Protein AF-A0AAV2Z8Z4-F1 (afdb_monomer_lite)

Organism: NCBI:txid4803

Foldseek 3Di:
DVVVVVVVVVVVVVVVVVVVVVVVVPPPPPPPPPPDDPDDDLPLCDQAADAPDPPDDPVVNVVSNVSVCVVVVHPCVDPVCVVVNVVSVLVRYHHPRND

Sequence (99 aa):
MVLRMLEMMKYQMRTQQQQLIDRLQARPVAPALVPHDTIRQLDGTKLPTYLGGISESFELYIAQVAQYFDARGFAWRDPTLFRRTIAILVGTLKHAAAQ

pLDDT: mean 74.96, std 13.91, range [44.38, 89.69]

Structure (mmCIF, N/CA/C/O backbone):
data_AF-A0AAV2Z8Z4-F1
#
_entry.id   AF-A0AAV2Z8Z4-F1
#
loop_
_atom_site.group_PDB
_atom_site.id
_atom_site.type_symbol
_atom_site.label_atom_id
_atom_site.label_alt_id
_atom_site.label_comp_id
_atom_site.label_asym_id
_atom_site.label_entity_id
_atom_site.label_seq_id
_atom_site.pdbx_PDB_ins_code
_atom_site.Cartn_x
_atom_site.Cartn_y
_atom_site.Cartn_z
_atom_site.occupancy
_atom_site.B_iso_or_equiv
_atom_site.auth_seq_id
_atom_site.auth_comp_id
_atom_site.auth_asym_id
_atom_site.auth_atom_id
_atom_site.pdbx_PDB_model_num
ATOM 1 N N . MET A 1 1 ? 35.130 44.921 -38.166 1.00 62.44 1 MET A N 1
ATOM 2 C CA . MET A 1 1 ? 34.619 43.724 -38.879 1.00 62.44 1 MET A CA 1
ATOM 3 C C . MET A 1 1 ? 34.331 42.553 -37.928 1.00 62.44 1 MET A C 1
ATOM 5 O O . MET A 1 1 ? 33.243 42.001 -37.996 1.00 62.44 1 MET A O 1
ATOM 9 N N . VAL A 1 2 ? 35.223 42.246 -36.975 1.00 66.62 2 VAL A N 1
ATOM 10 C CA . VAL A 1 2 ? 35.084 41.146 -35.985 1.00 66.62 2 VAL A CA 1
ATOM 11 C C . VAL A 1 2 ? 33.833 41.244 -35.090 1.00 66.62 2 VAL A C 1
ATOM 13 O O . VAL A 1 2 ? 33.187 40.237 -34.817 1.00 66.62 2 VAL A O 1
ATOM 16 N N . LEU A 1 3 ? 33.420 42.456 -34.699 1.00 71.94 3 LEU A N 1
ATOM 17 C CA . LEU A 1 3 ? 32.264 42.660 -33.813 1.00 71.94 3 LEU A CA 1
ATOM 18 C C . LEU A 1 3 ? 30.929 42.176 -3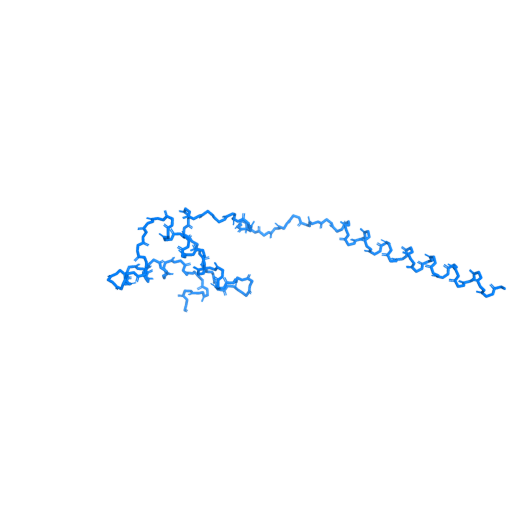4.422 1.00 71.94 3 LEU A C 1
ATOM 20 O O . LEU A 1 3 ? 30.105 41.598 -33.722 1.00 71.94 3 LEU A O 1
ATOM 24 N N . ARG A 1 4 ? 30.732 42.340 -35.741 1.00 73.69 4 ARG A N 1
ATOM 25 C CA . ARG A 1 4 ? 29.532 41.833 -36.439 1.00 73.69 4 ARG A CA 1
ATOM 26 C C . ARG A 1 4 ? 29.501 40.307 -36.514 1.00 73.69 4 ARG A C 1
ATOM 28 O O . ARG A 1 4 ? 28.424 39.724 -36.500 1.00 73.69 4 ARG A O 1
ATOM 35 N N . MET A 1 5 ? 30.667 39.671 -36.598 1.00 74.44 5 MET A N 1
ATOM 36 C CA . MET A 1 5 ? 30.779 38.214 -36.654 1.00 74.44 5 MET A CA 1
ATOM 37 C C . MET A 1 5 ? 30.414 37.587 -35.305 1.00 74.44 5 MET A C 1
ATOM 39 O O . MET A 1 5 ? 29.674 36.612 -35.275 1.00 74.44 5 MET A O 1
ATOM 43 N N . LEU A 1 6 ? 30.831 38.204 -34.194 1.00 77.88 6 LEU A N 1
ATOM 44 C CA . LEU A 1 6 ? 30.434 37.789 -32.844 1.00 77.88 6 LEU A CA 1
ATOM 45 C C . LEU A 1 6 ? 28.923 37.919 -32.609 1.00 77.88 6 LEU A C 1
ATOM 47 O O . LEU A 1 6 ? 28.316 37.010 -32.049 1.00 77.88 6 LEU A O 1
ATOM 51 N N . GLU A 1 7 ? 28.303 39.008 -33.066 1.00 81.69 7 GLU A N 1
ATOM 52 C CA . GLU A 1 7 ? 26.848 39.180 -32.953 1.00 81.69 7 GLU A CA 1
ATOM 53 C C . GLU A 1 7 ? 26.078 38.180 -33.829 1.00 81.69 7 GLU A C 1
ATOM 55 O O . GLU A 1 7 ? 25.111 37.578 -33.360 1.00 81.69 7 GLU A O 1
ATOM 60 N N . MET A 1 8 ? 26.551 37.901 -35.051 1.00 80.56 8 MET A N 1
ATOM 61 C CA . MET A 1 8 ? 25.980 36.835 -35.886 1.00 80.56 8 MET A CA 1
ATOM 62 C C . MET A 1 8 ? 26.131 35.454 -35.245 1.00 80.56 8 MET A C 1
ATOM 64 O O . MET A 1 8 ? 25.189 34.667 -35.277 1.00 80.56 8 MET A O 1
ATOM 68 N N . MET A 1 9 ? 27.269 35.171 -34.610 1.00 78.31 9 MET A N 1
ATOM 69 C CA . MET A 1 9 ? 27.517 33.882 -33.963 1.00 78.31 9 MET A CA 1
ATOM 70 C C . MET A 1 9 ? 26.644 33.701 -32.713 1.00 78.31 9 MET A C 1
ATOM 72 O O . MET A 1 9 ? 26.067 32.635 -32.518 1.00 78.31 9 MET A O 1
ATOM 76 N N . LYS A 1 10 ? 26.446 34.756 -31.909 1.00 81.44 10 LYS A N 1
ATOM 77 C CA . LYS A 1 10 ? 25.487 34.747 -30.787 1.00 81.44 10 LYS A CA 1
ATOM 78 C C . LYS A 1 10 ? 24.048 34.574 -31.260 1.00 81.44 10 LYS A C 1
ATOM 80 O O . LYS A 1 10 ? 23.261 33.911 -30.588 1.00 81.44 10 LYS A O 1
ATOM 85 N N . TYR A 1 11 ? 23.691 35.201 -32.379 1.00 82.69 11 TYR A N 1
ATOM 86 C CA . TYR A 1 11 ? 22.367 35.059 -32.970 1.00 82.69 11 TYR A CA 1
ATOM 87 C C . TYR A 1 11 ? 22.143 33.623 -33.455 1.00 82.69 11 TYR A C 1
ATOM 89 O O . TYR A 1 11 ? 21.160 33.003 -33.067 1.00 82.69 11 TYR A O 1
ATOM 97 N N . GLN A 1 12 ? 23.100 33.047 -34.190 1.00 82.00 12 GLN A N 1
ATOM 98 C CA . GLN A 1 12 ? 23.049 31.650 -34.630 1.00 82.00 12 GLN A CA 1
ATOM 99 C C . GLN A 1 12 ? 22.976 30.673 -33.456 1.00 82.00 12 GLN A C 1
ATOM 101 O O . GLN A 1 12 ? 22.162 29.753 -33.480 1.00 82.00 12 GLN A O 1
ATOM 106 N N . MET A 1 13 ? 23.772 30.900 -32.411 1.00 84.69 13 MET A N 1
ATOM 107 C CA . MET A 1 13 ? 23.776 30.052 -31.223 1.00 84.69 13 MET A CA 1
ATOM 108 C C . MET A 1 13 ? 22.433 30.107 -30.486 1.00 84.69 13 MET A C 1
ATOM 110 O O . MET A 1 13 ? 21.911 29.066 -30.090 1.00 84.69 13 MET A O 1
ATOM 114 N N . ARG A 1 14 ? 21.820 31.294 -30.372 1.00 81.44 14 ARG A N 1
ATOM 115 C CA . ARG A 1 14 ? 20.469 31.436 -29.807 1.00 81.44 14 ARG A CA 1
ATOM 116 C C . ARG A 1 14 ? 19.411 30.739 -30.651 1.00 81.44 14 ARG A C 1
ATOM 118 O O . ARG A 1 14 ? 18.579 30.029 -30.100 1.00 81.44 14 ARG A O 1
ATOM 125 N N . THR A 1 15 ? 19.465 30.882 -31.970 1.00 82.38 15 THR A N 1
ATOM 126 C CA . THR A 1 15 ? 18.530 30.203 -32.877 1.00 82.38 15 THR A CA 1
ATOM 127 C C . THR A 1 15 ? 18.665 28.686 -32.776 1.00 82.38 15 THR A C 1
ATOM 1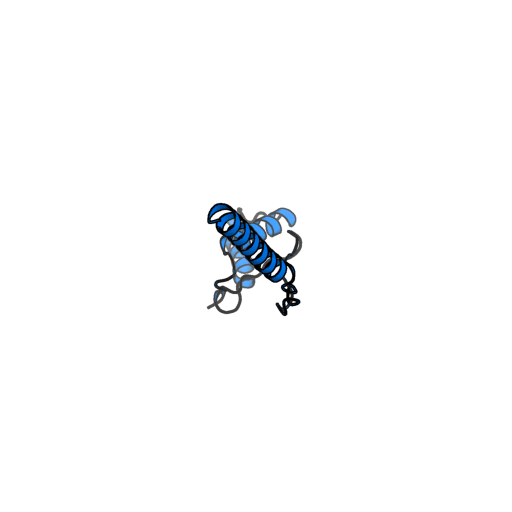29 O O . THR A 1 15 ? 17.662 27.979 -32.723 1.00 82.38 15 THR A O 1
ATOM 132 N N . GLN A 1 16 ? 19.893 28.176 -32.678 1.00 79.62 16 GLN A N 1
ATOM 133 C CA . GLN A 1 16 ? 20.149 26.750 -32.500 1.00 79.62 16 GLN A CA 1
ATOM 134 C C . GLN A 1 16 ? 19.611 26.240 -31.156 1.00 79.62 16 GLN A C 1
ATOM 136 O O . GLN A 1 16 ? 18.985 25.183 -31.106 1.00 79.62 16 GLN A O 1
ATOM 141 N N . GLN A 1 17 ? 19.803 27.000 -30.073 1.00 76.75 17 GLN A N 1
ATOM 142 C CA . GLN A 1 17 ? 19.222 26.672 -28.769 1.00 76.75 17 GLN A CA 1
ATOM 143 C C . GLN A 1 17 ? 17.692 26.677 -28.810 1.00 76.75 17 GLN A C 1
ATOM 145 O O . GLN A 1 17 ? 17.075 25.753 -28.285 1.00 76.75 17 GLN A O 1
ATOM 150 N N . GLN A 1 18 ? 17.082 27.654 -29.483 1.00 75.50 18 GLN A N 1
ATOM 151 C CA . GLN A 1 18 ? 15.628 27.733 -29.599 1.00 75.50 18 GLN A CA 1
ATOM 152 C C . GLN A 1 18 ? 15.063 26.537 -30.373 1.00 75.50 18 GLN A C 1
ATOM 154 O O . GLN A 1 18 ? 14.110 25.912 -29.926 1.00 75.50 18 GLN A O 1
ATOM 159 N N . GLN A 1 19 ? 15.719 26.133 -31.463 1.00 79.06 19 GLN A N 1
ATOM 160 C CA . GLN A 1 19 ? 15.329 24.947 -32.229 1.00 79.06 19 GLN A CA 1
ATOM 161 C C . GLN A 1 19 ? 15.433 23.650 -31.415 1.00 79.06 19 GLN A C 1
ATOM 163 O O . GLN A 1 19 ? 14.648 22.726 -31.625 1.00 79.06 19 GLN A O 1
ATOM 168 N N . LEU A 1 20 ? 16.396 23.551 -30.494 1.00 78.00 20 LEU A N 1
ATOM 169 C CA . LEU A 1 20 ? 16.500 22.406 -29.589 1.00 78.00 20 LEU A CA 1
ATOM 170 C C . LEU A 1 20 ? 15.373 22.407 -28.553 1.00 78.00 20 LEU A C 1
ATOM 172 O O . LEU A 1 20 ? 14.790 21.354 -28.305 1.00 78.00 20 LEU A O 1
ATOM 176 N N . ILE A 1 21 ? 15.033 23.569 -27.992 1.00 75.62 21 ILE A N 1
ATOM 177 C CA . ILE A 1 21 ? 13.911 23.715 -27.054 1.00 75.62 21 ILE A CA 1
ATOM 178 C C . ILE A 1 21 ? 12.595 23.354 -27.746 1.00 75.62 21 ILE A C 1
ATOM 180 O O . ILE A 1 21 ? 11.849 22.525 -27.227 1.00 75.62 21 ILE A O 1
ATOM 184 N N . ASP A 1 22 ? 12.361 23.876 -28.948 1.00 74.19 22 ASP A N 1
ATOM 185 C CA . ASP A 1 22 ? 11.156 23.586 -29.724 1.00 74.19 22 ASP A CA 1
ATOM 186 C C . ASP A 1 22 ? 11.057 22.092 -30.060 1.00 74.19 22 ASP A C 1
ATOM 188 O O . ASP A 1 22 ? 9.972 21.527 -30.016 1.00 74.19 22 ASP A O 1
ATOM 192 N N . ARG A 1 23 ? 12.177 21.399 -30.317 1.00 69.06 23 ARG A N 1
ATOM 193 C CA . ARG A 1 23 ? 12.192 19.934 -30.515 1.00 69.06 23 ARG A CA 1
ATOM 194 C C . ARG A 1 23 ? 11.891 19.144 -29.244 1.00 69.06 23 ARG A C 1
ATOM 196 O O . ARG A 1 23 ? 11.282 18.080 -29.330 1.00 69.06 23 ARG A O 1
ATOM 203 N N . LEU A 1 24 ? 12.324 19.627 -28.081 1.00 65.12 24 LEU A N 1
ATOM 204 C CA . LEU A 1 24 ? 12.010 18.999 -26.795 1.00 65.12 24 LEU A CA 1
ATOM 205 C C . LEU A 1 24 ? 10.538 19.208 -26.420 1.00 65.12 24 LEU A C 1
ATOM 207 O O . LEU A 1 24 ? 9.923 18.299 -25.869 1.00 65.12 24 LEU A O 1
ATOM 211 N N . GLN A 1 25 ? 9.973 20.367 -26.760 1.00 65.06 25 GLN A N 1
ATOM 212 C CA . GLN A 1 25 ? 8.563 20.700 -26.541 1.00 65.06 25 GLN A CA 1
ATOM 213 C C . GLN A 1 25 ? 7.630 20.041 -27.565 1.00 65.06 25 GLN A C 1
ATOM 215 O O . GLN A 1 25 ? 6.539 19.608 -27.210 1.00 65.06 25 GLN A O 1
ATOM 220 N N . ALA A 1 26 ? 8.067 19.919 -28.821 1.00 59.19 26 ALA A N 1
ATOM 221 C CA . ALA A 1 26 ? 7.334 19.261 -29.899 1.00 59.19 26 ALA A CA 1
ATOM 222 C C . ALA A 1 26 ? 7.555 17.746 -29.939 1.00 59.19 26 ALA A C 1
ATOM 224 O O . ALA A 1 26 ? 7.032 17.089 -30.840 1.00 59.19 26 ALA A O 1
ATOM 225 N N . ARG A 1 27 ? 8.303 17.166 -28.985 1.00 47.41 27 ARG A N 1
ATOM 226 C CA . ARG A 1 27 ? 8.269 15.721 -28.769 1.00 47.41 27 ARG A CA 1
ATOM 227 C C . ARG A 1 27 ? 6.807 15.403 -28.457 1.00 47.41 27 ARG A C 1
ATOM 229 O O . ARG A 1 27 ? 6.338 15.830 -27.400 1.00 47.41 27 ARG A O 1
ATOM 236 N N . PRO A 1 28 ? 6.068 14.696 -29.337 1.00 49.56 28 PRO A N 1
ATOM 237 C CA . PRO A 1 28 ? 4.773 14.197 -28.933 1.00 49.56 28 PRO A CA 1
ATOM 238 C C . PRO A 1 28 ? 5.061 13.405 -27.668 1.00 49.56 28 PRO A C 1
ATOM 240 O O . PRO A 1 28 ? 5.962 12.557 -27.654 1.00 49.56 28 PRO A O 1
ATOM 243 N N . VAL A 1 29 ? 4.365 13.739 -26.584 1.00 53.47 29 VAL A N 1
ATOM 244 C CA . VAL A 1 29 ? 4.186 12.793 -25.495 1.00 53.47 29 VAL A CA 1
ATOM 245 C C . VAL A 1 29 ? 3.585 11.600 -26.212 1.00 53.47 29 VAL A C 1
ATOM 247 O O . VAL A 1 29 ? 2.405 11.619 -26.555 1.00 53.47 29 VAL A O 1
ATOM 250 N N . ALA A 1 30 ? 4.436 10.647 -26.611 1.00 45.91 30 ALA A N 1
ATOM 251 C CA . ALA A 1 30 ? 3.984 9.391 -27.161 1.00 45.91 30 ALA A CA 1
ATOM 252 C C . ALA A 1 30 ? 2.905 8.964 -26.175 1.00 45.91 30 ALA A C 1
ATOM 254 O O . ALA A 1 30 ? 3.213 8.987 -24.975 1.00 45.91 30 ALA A O 1
ATOM 255 N N . PRO A 1 31 ? 1.651 8.726 -26.613 1.00 48.75 31 PRO A N 1
ATOM 256 C CA . PRO A 1 31 ? 0.644 8.224 -25.705 1.00 48.75 31 PRO A CA 1
ATOM 257 C C . PRO A 1 31 ? 1.308 7.016 -25.092 1.00 48.75 31 PRO A C 1
ATOM 259 O O . PRO A 1 31 ? 1.713 6.093 -25.803 1.00 48.75 31 PRO A O 1
ATOM 262 N N . ALA A 1 32 ? 1.613 7.152 -23.809 1.00 49.22 32 ALA A N 1
ATOM 263 C CA . ALA A 1 32 ? 2.382 6.174 -23.112 1.00 49.22 32 ALA A CA 1
ATOM 264 C C . ALA A 1 32 ? 1.507 4.932 -23.239 1.00 49.22 32 ALA A C 1
ATOM 266 O O . ALA A 1 32 ? 0.424 4.868 -22.658 1.00 49.22 32 ALA A O 1
ATOM 267 N N . LEU A 1 33 ? 1.924 3.981 -24.074 1.00 48.44 33 LEU A N 1
ATOM 268 C CA . LEU A 1 33 ? 1.487 2.600 -23.988 1.00 48.44 33 LEU A CA 1
ATOM 269 C C . LEU A 1 33 ? 2.089 2.083 -22.680 1.00 48.44 33 LEU A C 1
ATOM 271 O O . LEU A 1 33 ? 3.016 1.285 -22.657 1.00 48.44 33 LEU A O 1
ATOM 275 N N . VAL A 1 34 ? 1.608 2.656 -21.584 1.00 51.41 34 VAL A N 1
ATOM 276 C CA . VAL A 1 34 ? 1.797 2.212 -20.225 1.00 51.41 34 VAL A CA 1
ATOM 277 C C . VAL A 1 34 ? 0.414 1.682 -19.884 1.00 51.41 34 VAL A C 1
ATOM 279 O O . VAL A 1 34 ? -0.545 2.457 -19.808 1.00 51.41 34 VAL A O 1
ATOM 282 N N . PRO A 1 35 ? 0.266 0.354 -19.815 1.00 44.38 35 PRO A N 1
ATOM 283 C CA . PRO A 1 35 ? -0.980 -0.267 -19.416 1.00 44.38 35 PRO A CA 1
ATOM 284 C C . PRO A 1 35 ? -1.434 0.340 -18.084 1.00 44.38 35 PRO A C 1
ATOM 286 O O . PRO A 1 35 ? -0.669 0.342 -17.128 1.00 44.38 35 PRO A O 1
ATOM 289 N N . HIS A 1 36 ? -2.641 0.913 -18.098 1.00 44.44 36 HIS A N 1
ATOM 290 C CA . HIS A 1 36 ? -3.559 1.140 -16.975 1.00 44.44 36 HIS A CA 1
ATOM 291 C C . HIS A 1 36 ? -2.909 1.190 -15.579 1.00 44.44 36 HIS A C 1
ATOM 293 O O . HIS A 1 36 ? -2.639 0.134 -15.031 1.00 44.44 36 HIS A O 1
ATOM 299 N N . ASP A 1 37 ? -2.730 2.394 -15.010 1.00 48.19 37 ASP A N 1
ATOM 300 C CA . ASP A 1 37 ? -2.769 2.711 -13.554 1.00 48.19 37 ASP A CA 1
ATOM 301 C C . ASP A 1 37 ? -1.842 3.873 -13.128 1.00 48.19 37 ASP A C 1
ATOM 303 O O . ASP A 1 37 ? -1.555 4.051 -11.945 1.00 48.19 37 ASP A O 1
ATOM 307 N N . THR A 1 38 ? -1.371 4.734 -14.036 1.00 50.16 38 THR A N 1
ATOM 308 C CA . THR A 1 38 ? -0.586 5.911 -13.618 1.00 50.16 38 THR A CA 1
ATOM 309 C C . THR A 1 38 ? -1.488 7.126 -13.395 1.00 50.16 38 THR A C 1
ATOM 311 O O . THR A 1 38 ? -2.130 7.617 -14.318 1.00 50.16 38 THR A O 1
ATOM 314 N N . ILE A 1 39 ? -1.481 7.622 -12.154 1.00 47.66 39 ILE A N 1
ATOM 315 C CA . ILE A 1 39 ? -2.320 8.687 -11.576 1.00 47.66 39 ILE A CA 1
ATOM 316 C C . ILE A 1 39 ? -3.716 8.204 -11.152 1.00 47.66 39 ILE A C 1
ATOM 318 O O . ILE A 1 39 ? -4.748 8.768 -11.510 1.00 47.66 39 ILE A O 1
ATOM 322 N N . ARG A 1 40 ? -3.765 7.203 -10.270 1.00 47.62 40 ARG A N 1
ATOM 323 C CA . ARG A 1 40 ? -4.828 7.232 -9.264 1.00 47.62 40 ARG A CA 1
ATOM 324 C C . ARG A 1 40 ? -4.553 8.415 -8.345 1.00 47.62 40 ARG A C 1
ATOM 326 O O . ARG A 1 40 ? -3.570 8.421 -7.607 1.00 47.62 40 ARG A O 1
ATOM 333 N N . GLN A 1 41 ? -5.443 9.405 -8.390 1.00 44.47 41 GLN A N 1
ATOM 334 C CA . GLN A 1 41 ? -5.768 10.197 -7.205 1.00 44.47 41 GLN A CA 1
ATOM 335 C C . GLN A 1 41 ? -5.816 9.254 -5.994 1.00 44.47 41 GLN A C 1
ATOM 337 O O . GLN A 1 41 ? -6.155 8.083 -6.160 1.00 44.47 41 GLN A O 1
ATOM 342 N N . LEU A 1 42 ? -5.432 9.737 -4.811 1.00 50.97 42 LEU A N 1
ATOM 343 C CA . LEU A 1 42 ? -5.449 8.992 -3.547 1.00 50.97 42 LEU A CA 1
ATOM 344 C C . LEU A 1 42 ? -6.893 8.582 -3.194 1.00 50.97 42 LEU A C 1
ATOM 346 O O . LEU A 1 42 ? -7.528 9.131 -2.302 1.00 50.97 42 LEU A O 1
ATOM 350 N N . ASP A 1 43 ? -7.438 7.634 -3.945 1.00 51.97 43 ASP A N 1
ATOM 351 C CA . ASP A 1 43 ? -8.712 6.988 -3.734 1.00 51.97 43 ASP A CA 1
ATOM 352 C C . ASP A 1 43 ? -8.470 6.022 -2.580 1.00 51.97 43 ASP A C 1
ATOM 354 O O . ASP A 1 43 ? -8.166 4.843 -2.777 1.00 51.97 43 ASP A O 1
ATOM 358 N N . GLY A 1 44 ? -8.593 6.520 -1.346 1.00 55.25 44 GLY A N 1
ATOM 359 C CA . GLY A 1 44 ? -8.533 5.717 -0.115 1.00 55.25 44 GLY A CA 1
ATOM 360 C C . GLY A 1 44 ? -9.586 4.595 -0.051 1.00 55.25 44 GLY A C 1
ATOM 361 O O . GLY A 1 44 ? -9.740 3.920 0.959 1.00 55.25 44 GLY A O 1
ATOM 362 N N . THR A 1 45 ? -10.335 4.375 -1.129 1.00 65.19 45 THR A N 1
ATOM 363 C CA . THR A 1 45 ? -11.397 3.387 -1.280 1.00 65.19 45 THR A CA 1
ATOM 364 C C . THR A 1 45 ? -10.899 2.028 -1.777 1.00 65.19 45 THR A C 1
ATOM 366 O O . THR A 1 45 ? -11.521 1.006 -1.445 1.00 65.19 45 THR A O 1
ATOM 369 N N . LYS A 1 46 ? -9.782 1.968 -2.524 1.00 78.75 46 LYS A N 1
ATOM 370 C CA . LYS A 1 46 ? -9.233 0.712 -3.073 1.00 78.75 46 LYS A CA 1
ATOM 371 C C . LYS A 1 46 ? -7.868 0.374 -2.482 1.00 78.75 46 LYS A C 1
ATOM 373 O O . LYS A 1 46 ? -6.974 1.204 -2.397 1.00 78.75 46 LYS A O 1
ATOM 378 N N . LEU A 1 47 ? -7.733 -0.900 -2.132 1.00 82.25 47 LEU A N 1
ATOM 379 C CA . LEU A 1 47 ? -6.519 -1.480 -1.590 1.00 82.25 47 LEU A CA 1
ATOM 380 C C . LEU A 1 47 ? -5.391 -1.429 -2.648 1.00 82.25 47 LEU A C 1
ATOM 382 O O . LEU A 1 47 ? -5.593 -1.946 -3.756 1.00 82.25 47 LEU A O 1
ATOM 386 N N . PRO A 1 48 ? -4.242 -0.792 -2.354 1.00 84.25 48 PRO A N 1
ATOM 387 C CA . PRO A 1 48 ? -3.129 -0.682 -3.294 1.00 84.25 48 PRO A CA 1
ATOM 388 C C . PRO A 1 48 ? -2.429 -2.033 -3.474 1.00 84.25 48 PRO A C 1
ATOM 390 O O . PRO A 1 48 ? -2.536 -2.924 -2.637 1.00 84.25 48 PRO A O 1
ATOM 393 N N . THR A 1 49 ? -1.730 -2.202 -4.592 1.00 87.50 49 THR A N 1
ATOM 394 C CA . THR A 1 49 ? -0.995 -3.426 -4.948 1.00 87.50 49 THR A CA 1
ATOM 395 C C . THR A 1 49 ? 0.465 -3.067 -5.193 1.00 87.50 49 THR A C 1
ATOM 397 O O . THR A 1 49 ? 0.727 -2.004 -5.747 1.00 87.50 49 THR A O 1
ATOM 400 N N . TYR A 1 50 ? 1.393 -3.932 -4.786 1.00 86.12 50 TYR A N 1
ATOM 401 C CA . TYR A 1 50 ? 2.832 -3.738 -4.976 1.00 86.12 50 TYR A CA 1
ATOM 402 C C . TYR A 1 50 ? 3.419 -4.915 -5.758 1.00 86.12 50 TYR A C 1
ATOM 404 O O . TYR A 1 50 ? 3.277 -6.068 -5.336 1.00 86.12 50 TYR A O 1
ATOM 412 N N . LEU A 1 51 ? 4.032 -4.639 -6.913 1.00 85.44 51 LEU A N 1
ATOM 413 C CA . LEU A 1 51 ? 4.573 -5.663 -7.820 1.00 85.44 51 LEU A CA 1
ATOM 414 C C . LEU A 1 51 ? 6.057 -5.966 -7.543 1.00 85.44 51 LEU A C 1
ATOM 416 O O . LEU A 1 51 ? 6.546 -7.031 -7.924 1.00 85.44 51 LEU A O 1
ATOM 420 N N . GLY A 1 52 ? 6.764 -5.049 -6.877 1.00 80.25 52 GLY A N 1
ATOM 421 C CA . GLY A 1 52 ? 8.202 -5.145 -6.609 1.00 80.25 52 GLY A CA 1
ATOM 422 C C . GLY A 1 52 ? 9.067 -4.647 -7.768 1.00 80.25 52 GLY A C 1
ATOM 423 O O . GLY A 1 52 ? 10.209 -5.078 -7.914 1.00 80.25 52 GLY A O 1
ATOM 424 N N . GLY A 1 53 ? 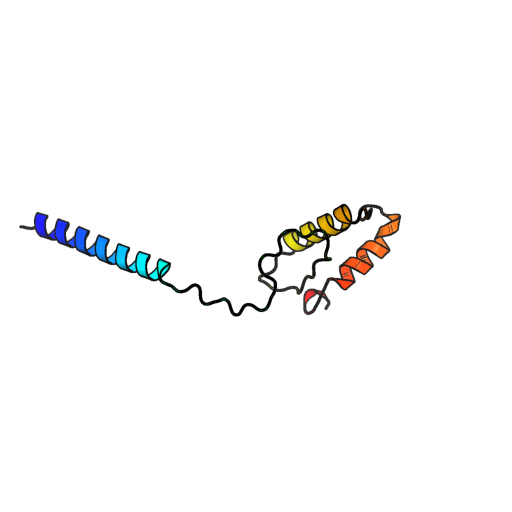8.528 -3.779 -8.62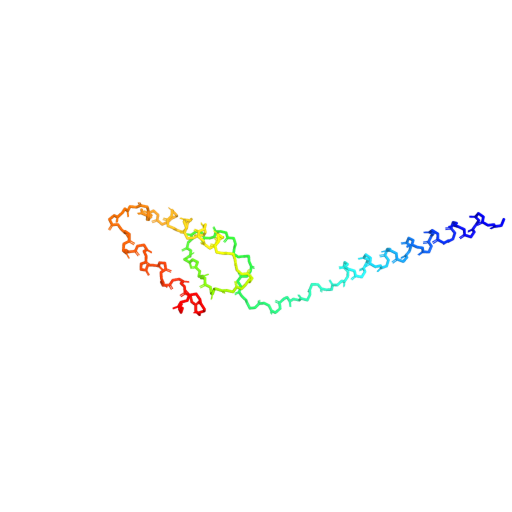8 1.00 80.62 53 GLY A N 1
ATOM 425 C CA . GLY A 1 53 ? 9.263 -3.192 -9.747 1.00 80.62 53 GLY A CA 1
ATOM 426 C C . GLY A 1 53 ? 10.213 -2.070 -9.313 1.00 80.62 53 GLY A C 1
ATOM 427 O O . GLY A 1 53 ? 9.921 -1.316 -8.393 1.00 80.62 53 GLY A O 1
ATOM 428 N N . ILE A 1 54 ? 11.325 -1.893 -10.036 1.00 74.44 54 ILE A N 1
ATOM 429 C CA . ILE A 1 54 ? 12.317 -0.822 -9.782 1.00 74.44 54 ILE A CA 1
ATOM 430 C C . ILE A 1 54 ? 11.701 0.584 -9.933 1.00 74.44 54 ILE A C 1
ATOM 432 O O . ILE A 1 54 ? 12.163 1.544 -9.323 1.00 74.44 54 ILE A O 1
ATOM 436 N N . SER A 1 55 ? 10.646 0.714 -10.739 1.00 76.56 55 SER A N 1
ATOM 437 C CA . SER A 1 55 ? 9.892 1.958 -10.922 1.00 76.56 55 SER A CA 1
ATOM 438 C C . SER A 1 55 ? 8.856 2.228 -9.823 1.00 76.56 55 SER A C 1
ATOM 440 O O . SER A 1 55 ? 8.235 3.289 -9.837 1.00 76.56 55 SER A O 1
ATOM 442 N N . GLU A 1 56 ? 8.622 1.285 -8.905 1.00 78.75 56 GLU A N 1
ATOM 443 C CA . GLU A 1 56 ? 7.661 1.433 -7.811 1.00 78.75 56 GLU A CA 1
ATOM 444 C C . GLU A 1 56 ? 8.355 1.891 -6.524 1.00 78.75 56 GLU A C 1
ATOM 446 O O . GLU A 1 56 ? 9.395 1.367 -6.129 1.00 78.75 56 GLU A O 1
ATOM 451 N N . SER A 1 57 ? 7.741 2.841 -5.816 1.00 85.75 57 SER A N 1
ATOM 452 C CA . SER A 1 57 ? 8.202 3.256 -4.490 1.00 85.75 57 SER A CA 1
ATOM 453 C C . SER A 1 57 ? 7.481 2.465 -3.403 1.00 85.75 57 SER A C 1
ATOM 455 O O . SER A 1 57 ? 6.259 2.555 -3.257 1.00 85.75 57 SER A O 1
ATOM 457 N N . PHE A 1 58 ? 8.251 1.723 -2.607 1.00 83.44 58 PHE A N 1
ATOM 458 C CA . PHE A 1 58 ? 7.728 1.002 -1.448 1.00 83.44 58 PHE A CA 1
ATOM 459 C C . PHE A 1 58 ? 7.154 1.955 -0.387 1.00 83.44 58 PHE A C 1
ATOM 461 O O . PHE A 1 58 ? 6.095 1.688 0.177 1.00 83.44 58 PHE A O 1
ATOM 468 N N . GLU A 1 59 ? 7.801 3.100 -0.154 1.00 86.19 59 GLU A N 1
ATOM 469 C CA . GLU A 1 59 ? 7.315 4.108 0.799 1.00 86.19 59 GLU A CA 1
ATOM 470 C C . GLU A 1 59 ? 5.943 4.655 0.392 1.00 86.19 59 GLU A C 1
ATOM 472 O O . GLU A 1 59 ? 5.040 4.785 1.222 1.00 86.19 59 GLU A O 1
ATOM 477 N N . LEU A 1 60 ? 5.759 4.913 -0.905 1.00 85.81 60 LEU A N 1
ATOM 478 C CA . LEU A 1 60 ? 4.494 5.395 -1.450 1.00 85.81 60 LEU A CA 1
ATOM 479 C C . LEU A 1 60 ? 3.391 4.332 -1.343 1.00 85.81 60 LEU A C 1
ATOM 481 O O . LEU A 1 60 ? 2.258 4.661 -0.994 1.00 85.81 60 LEU A O 1
ATOM 485 N N . TYR A 1 61 ? 3.725 3.060 -1.564 1.00 86.88 61 TYR A N 1
ATOM 486 C CA . TYR A 1 61 ? 2.810 1.941 -1.335 1.00 86.88 61 TYR A CA 1
ATOM 487 C C . TYR A 1 61 ? 2.349 1.865 0.131 1.00 86.88 61 TYR A C 1
ATOM 489 O O . TYR A 1 61 ? 1.147 1.794 0.392 1.00 86.88 61 TYR A O 1
ATOM 497 N N . ILE A 1 62 ? 3.268 1.955 1.099 1.00 86.69 62 ILE A N 1
ATOM 498 C CA . ILE A 1 62 ? 2.916 1.939 2.529 1.00 86.69 62 ILE A CA 1
ATOM 499 C C . ILE A 1 62 ? 2.024 3.129 2.899 1.00 86.69 62 ILE A C 1
ATOM 501 O O . ILE A 1 62 ? 1.030 2.951 3.609 1.00 86.69 62 ILE A O 1
ATOM 505 N N . ALA A 1 63 ? 2.324 4.325 2.386 1.00 87.75 63 ALA A N 1
ATOM 506 C CA . ALA A 1 63 ? 1.496 5.508 2.611 1.00 87.75 63 ALA A CA 1
ATOM 507 C C . ALA A 1 63 ? 0.062 5.322 2.077 1.00 87.75 63 ALA A C 1
ATOM 509 O O . ALA A 1 63 ? -0.903 5.686 2.751 1.00 87.75 63 ALA A O 1
ATOM 510 N N . GLN A 1 64 ? -0.096 4.698 0.906 1.00 86.81 64 GLN A N 1
ATOM 511 C CA . GLN A 1 64 ? -1.410 4.383 0.336 1.00 86.81 64 GLN A CA 1
ATOM 512 C C . GLN A 1 64 ? -2.164 3.318 1.142 1.00 86.81 64 GLN A C 1
ATOM 514 O O . GLN A 1 64 ? -3.378 3.429 1.317 1.00 86.81 64 GLN A O 1
ATOM 519 N N . VAL A 1 65 ? -1.471 2.301 1.665 1.00 88.06 65 VAL A N 1
ATOM 520 C CA . VAL A 1 65 ? -2.098 1.288 2.528 1.00 88.06 65 VAL A CA 1
ATOM 521 C C . VAL A 1 65 ? -2.611 1.917 3.823 1.00 88.06 65 VAL A C 1
ATOM 523 O O . VAL A 1 65 ? -3.735 1.630 4.239 1.00 88.06 65 VAL A O 1
ATOM 526 N N . ALA A 1 66 ? -1.813 2.786 4.447 1.00 87.38 66 ALA A N 1
ATOM 527 C CA . ALA A 1 66 ? -2.217 3.501 5.655 1.00 87.38 66 ALA A CA 1
ATOM 528 C C . ALA A 1 66 ? -3.491 4.322 5.408 1.00 87.38 66 ALA A C 1
ATOM 530 O O . ALA A 1 66 ? -4.468 4.173 6.139 1.00 87.38 66 ALA A O 1
ATOM 531 N N . GLN A 1 67 ? -3.527 5.092 4.316 1.00 86.62 67 GLN A N 1
ATOM 532 C CA . GLN A 1 67 ? -4.715 5.861 3.939 1.00 86.62 67 GLN A CA 1
ATOM 533 C C . GLN A 1 67 ? -5.939 4.982 3.665 1.00 86.62 67 GLN A C 1
ATOM 535 O O . GLN A 1 67 ? -7.045 5.348 4.057 1.00 86.62 67 GLN A O 1
ATOM 540 N N . TYR A 1 68 ? -5.764 3.820 3.029 1.00 87.88 68 TYR A N 1
ATOM 541 C CA . TYR A 1 68 ? -6.858 2.872 2.807 1.00 87.88 68 TYR A CA 1
ATOM 542 C C . TYR A 1 68 ? -7.458 2.368 4.126 1.00 87.88 68 TYR A C 1
ATOM 544 O O . TYR A 1 68 ? -8.681 2.316 4.277 1.00 87.88 68 TYR A O 1
ATOM 552 N N . PHE A 1 69 ? -6.619 1.997 5.095 1.00 88.00 69 PHE A N 1
ATOM 553 C CA . PHE A 1 69 ? -7.106 1.527 6.389 1.00 88.00 69 PHE A CA 1
ATOM 554 C C . PHE A 1 69 ? -7.765 2.642 7.200 1.00 88.00 69 PHE A C 1
ATOM 556 O O . PHE A 1 69 ? -8.838 2.412 7.762 1.00 88.00 69 PHE A O 1
ATOM 563 N N . ASP A 1 70 ? -7.181 3.840 7.199 1.00 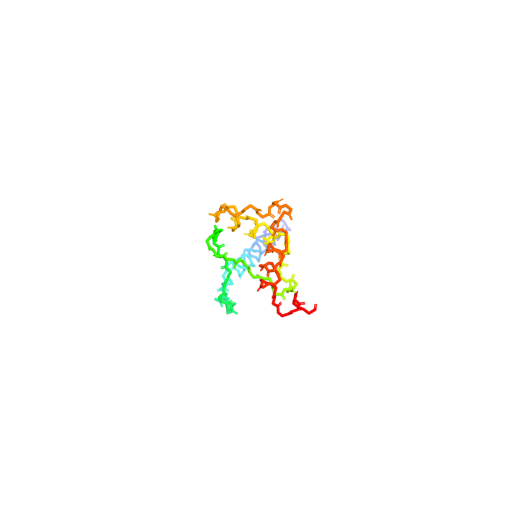87.25 70 ASP A N 1
ATOM 564 C CA . ASP A 1 70 ? -7.742 5.007 7.880 1.00 87.25 70 ASP A CA 1
ATOM 565 C C . ASP A 1 70 ? -9.116 5.374 7.284 1.00 87.25 70 ASP A C 1
ATOM 567 O O . ASP A 1 70 ? -10.087 5.543 8.022 1.00 87.25 70 ASP A O 1
ATOM 571 N N . ALA A 1 71 ? -9.252 5.380 5.952 1.00 85.31 71 ALA A N 1
ATOM 572 C CA . ALA A 1 71 ? -10.520 5.643 5.264 1.00 85.31 71 ALA A CA 1
ATOM 573 C C . ALA A 1 71 ? -11.591 4.564 5.517 1.00 85.31 71 ALA A C 1
ATOM 575 O O . ALA A 1 71 ? -12.787 4.853 5.507 1.00 85.31 71 ALA A O 1
ATOM 576 N N . ARG A 1 72 ? -11.178 3.315 5.761 1.00 83.56 72 ARG A N 1
ATOM 577 C CA . ARG A 1 72 ? -12.067 2.192 6.114 1.00 83.56 72 ARG A CA 1
ATOM 578 C C . ARG A 1 72 ? -12.408 2.140 7.607 1.00 83.56 72 ARG A C 1
ATOM 580 O O . ARG A 1 72 ? -13.150 1.243 8.007 1.00 83.56 72 ARG A O 1
ATOM 587 N N . GLY A 1 73 ? -11.853 3.036 8.428 1.00 84.19 73 GLY A N 1
ATOM 588 C CA . GLY A 1 73 ? -11.984 2.986 9.887 1.00 84.19 73 GLY A CA 1
ATOM 589 C C . GLY A 1 73 ? -11.379 1.718 10.499 1.00 84.19 73 GLY A C 1
ATOM 590 O O . GLY A 1 73 ? -11.813 1.267 11.558 1.00 84.19 73 GLY A O 1
ATOM 591 N N . PHE A 1 74 ? -10.416 1.092 9.819 1.00 85.06 74 PHE A N 1
ATOM 592 C CA . PHE A 1 74 ? -9.783 -0.135 10.280 1.00 85.06 74 PHE A CA 1
ATOM 593 C C . PHE A 1 74 ? -8.603 0.210 11.189 1.00 85.06 74 PHE A C 1
ATOM 595 O O . PHE A 1 74 ? -7.662 0.875 10.764 1.00 85.06 74 PHE A O 1
ATOM 602 N N . ALA A 1 75 ? -8.626 -0.268 12.435 1.00 86.00 75 ALA A N 1
ATOM 603 C CA . ALA A 1 75 ? -7.581 -0.018 13.428 1.00 86.00 75 ALA A CA 1
ATOM 604 C C . ALA A 1 75 ? -6.309 -0.844 13.144 1.00 86.00 75 ALA A C 1
ATOM 606 O O . ALA A 1 75 ? -5.914 -1.708 13.918 1.00 86.00 75 ALA A O 1
ATOM 607 N N . TRP A 1 76 ? -5.645 -0.587 12.017 1.00 81.44 76 TRP A N 1
ATOM 608 C CA . TRP A 1 76 ? -4.479 -1.347 11.547 1.00 81.44 76 TRP A CA 1
ATOM 609 C C . TRP A 1 76 ? -3.256 -1.270 12.470 1.00 81.44 76 TRP A C 1
ATOM 611 O O . TRP A 1 76 ? -2.368 -2.115 12.370 1.00 81.44 76 TRP A O 1
ATOM 621 N N . ARG A 1 77 ? -3.220 -0.277 13.367 1.00 85.75 77 ARG A N 1
ATOM 622 C CA . ARG A 1 77 ? -2.199 -0.117 14.413 1.00 85.75 77 ARG A CA 1
ATOM 623 C C . ARG A 1 77 ? -2.518 -0.887 15.699 1.00 85.75 77 ARG A C 1
ATOM 625 O O . ARG A 1 77 ? -1.682 -0.905 16.597 1.00 85.75 77 ARG A O 1
ATOM 632 N N . ASP A 1 78 ? -3.699 -1.499 15.803 1.00 88.81 78 ASP A N 1
ATOM 633 C CA . ASP A 1 78 ? -4.067 -2.341 16.938 1.00 88.81 78 ASP A CA 1
ATOM 634 C C . ASP A 1 78 ? -3.271 -3.664 16.891 1.00 88.81 78 ASP A C 1
ATOM 636 O O . ASP A 1 78 ? -3.415 -4.438 15.934 1.00 88.81 78 ASP A O 1
ATOM 640 N N . PRO A 1 79 ? -2.452 -3.968 17.915 1.00 86.31 79 PRO A N 1
ATOM 641 C CA . PRO A 1 79 ? -1.680 -5.207 17.978 1.00 86.31 79 PRO A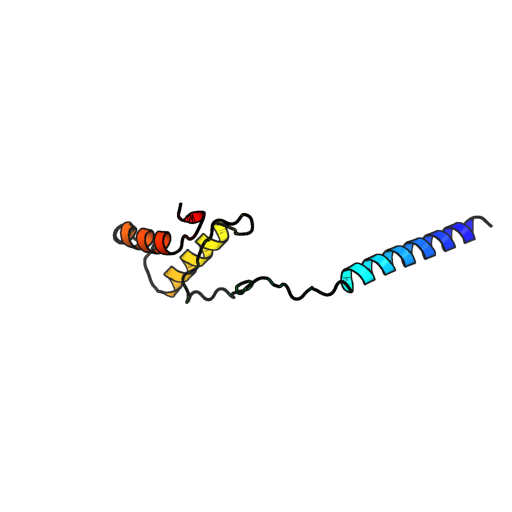 CA 1
ATOM 642 C C . PRO A 1 79 ? -2.546 -6.472 17.920 1.00 86.31 79 PRO A C 1
ATOM 644 O O . PRO A 1 79 ? -2.097 -7.506 17.422 1.00 86.31 79 PRO A O 1
ATOM 647 N N . THR A 1 80 ? -3.795 -6.411 18.390 1.00 89.69 80 THR A N 1
ATOM 648 C CA . THR A 1 80 ? -4.726 -7.551 18.371 1.00 89.69 80 THR A CA 1
ATOM 649 C C . THR A 1 80 ? -5.165 -7.912 16.949 1.00 89.69 80 THR A C 1
ATOM 651 O O . THR A 1 80 ? -5.459 -9.074 16.658 1.00 89.69 80 THR A O 1
ATOM 654 N N . LEU A 1 81 ? -5.129 -6.941 16.030 1.00 84.62 81 LEU A N 1
ATOM 655 C CA . LEU A 1 81 ? -5.468 -7.107 14.617 1.00 84.62 81 LEU A CA 1
ATOM 656 C C . LEU A 1 81 ? -4.245 -7.368 13.735 1.00 84.62 81 LEU A C 1
ATOM 658 O O . LEU A 1 81 ? -4.408 -7.598 12.537 1.00 84.62 81 LEU A O 1
ATOM 662 N N . PHE A 1 82 ? -3.040 -7.415 14.310 1.00 83.50 82 PHE A N 1
ATOM 663 C CA . PHE A 1 82 ? -1.779 -7.538 13.577 1.00 83.50 82 PHE A CA 1
ATOM 664 C C . PHE A 1 82 ? -1.794 -8.662 12.535 1.00 83.50 82 PHE A C 1
ATOM 666 O O . PHE A 1 82 ? -1.505 -8.429 11.365 1.00 83.50 82 PHE A O 1
ATOM 673 N N . ARG A 1 83 ? -2.218 -9.876 12.918 1.00 84.81 83 ARG A N 1
ATOM 674 C CA . ARG A 1 83 ? -2.286 -11.021 11.988 1.00 84.81 83 ARG A CA 1
ATOM 675 C C . ARG A 1 83 ? -3.212 -10.758 10.801 1.00 84.81 83 ARG A C 1
ATOM 677 O O . ARG A 1 83 ? -2.921 -11.184 9.688 1.00 84.81 83 ARG A O 1
ATOM 684 N N . ARG A 1 84 ? -4.318 -10.049 11.031 1.00 84.69 84 ARG A N 1
ATOM 685 C CA . ARG A 1 84 ? -5.290 -9.693 9.993 1.00 84.69 84 ARG A CA 1
ATOM 686 C C . ARG A 1 84 ? -4.743 -8.599 9.082 1.00 84.69 84 ARG A C 1
ATOM 688 O O . ARG A 1 84 ? -4.865 -8.725 7.868 1.00 84.69 84 ARG A O 1
ATOM 695 N N . THR A 1 85 ? -4.101 -7.579 9.648 1.00 86.06 85 THR A N 1
ATOM 696 C CA . THR A 1 85 ? -3.415 -6.523 8.890 1.00 86.06 85 THR A CA 1
ATOM 697 C C . THR A 1 85 ? -2.336 -7.118 7.986 1.00 86.06 85 THR A C 1
ATOM 699 O O . THR A 1 85 ? -2.304 -6.821 6.795 1.00 86.06 85 THR A O 1
ATOM 702 N N . ILE A 1 86 ? -1.513 -8.027 8.517 1.00 86.50 86 ILE A N 1
ATOM 703 C CA . ILE A 1 86 ? -0.477 -8.728 7.749 1.00 86.50 86 ILE A CA 1
ATOM 704 C C . ILE A 1 86 ? -1.089 -9.609 6.657 1.00 86.50 86 ILE A C 1
ATOM 706 O O . ILE A 1 86 ? -0.620 -9.567 5.527 1.00 86.50 86 ILE A O 1
ATOM 710 N N . ALA A 1 87 ? -2.159 -10.358 6.933 1.00 86.69 87 ALA A N 1
ATOM 711 C CA . ALA A 1 87 ? -2.815 -11.175 5.907 1.00 86.69 87 ALA A CA 1
ATOM 712 C C . ALA A 1 87 ? -3.343 -10.332 4.729 1.00 86.69 87 ALA A C 1
ATOM 714 O O . ALA A 1 87 ? -3.226 -10.738 3.574 1.00 86.69 87 ALA A O 1
ATOM 715 N N . ILE A 1 88 ? -3.884 -9.142 5.012 1.00 84.94 88 ILE A N 1
ATOM 716 C CA . ILE A 1 88 ? -4.325 -8.193 3.980 1.00 84.94 88 ILE A CA 1
ATOM 717 C C . ILE A 1 88 ? -3.120 -7.676 3.184 1.00 84.94 88 ILE A C 1
ATOM 719 O O . ILE A 1 88 ? -3.162 -7.690 1.957 1.00 84.94 88 ILE A O 1
ATOM 723 N N . LEU A 1 89 ? -2.044 -7.285 3.873 1.00 86.81 89 LEU A N 1
ATOM 724 C CA . LEU A 1 89 ? -0.797 -6.802 3.269 1.00 86.81 89 LEU A CA 1
ATOM 725 C C . LEU A 1 89 ? -0.097 -7.850 2.400 1.00 86.81 89 LEU A C 1
ATOM 727 O O . LEU A 1 89 ? 0.470 -7.518 1.372 1.00 86.81 89 LEU A O 1
ATOM 731 N N . VAL A 1 90 ? -0.119 -9.124 2.782 1.00 85.62 90 VAL A N 1
ATOM 732 C CA . VAL A 1 90 ? 0.457 -10.195 1.956 1.00 85.62 90 VAL A CA 1
ATOM 733 C C . VAL A 1 90 ? -0.380 -10.392 0.689 1.00 85.62 90 VAL A C 1
ATOM 735 O O . VAL A 1 90 ? 0.164 -10.628 -0.386 1.00 85.62 90 VAL A O 1
ATOM 738 N N . GLY A 1 91 ? -1.703 -10.217 0.775 1.00 83.44 91 GLY A N 1
ATOM 739 C CA . GLY A 1 91 ? -2.604 -10.300 -0.377 1.00 83.44 91 GLY A CA 1
ATOM 740 C C . GLY A 1 91 ? -2.396 -9.206 -1.433 1.00 83.44 91 GLY A C 1
ATOM 741 O O . GLY A 1 91 ? -2.806 -9.393 -2.587 1.00 83.44 91 GLY A O 1
ATOM 742 N N . THR A 1 92 ? -1.758 -8.093 -1.064 1.00 85.12 92 THR A N 1
ATOM 743 C CA . THR A 1 92 ? -1.466 -6.949 -1.943 1.00 85.12 92 THR A CA 1
ATOM 744 C C . THR A 1 92 ? -0.092 -7.008 -2.592 1.00 85.12 92 THR A C 1
ATOM 746 O O . THR A 1 92 ? 0.148 -6.268 -3.546 1.00 85.12 92 THR A O 1
ATOM 749 N N . LEU A 1 93 ? 0.786 -7.902 -2.139 1.00 85.44 93 LEU A N 1
ATOM 750 C CA . LEU A 1 93 ? 2.045 -8.195 -2.816 1.00 85.44 93 LEU A CA 1
ATOM 751 C C . LEU A 1 93 ? 1.779 -9.121 -4.008 1.00 85.44 93 LEU A C 1
ATOM 753 O O . LEU A 1 93 ? 0.971 -10.055 -3.934 1.00 85.44 93 LEU A O 1
ATOM 757 N N . LYS A 1 94 ? 2.428 -8.849 -5.138 1.00 80.94 94 LYS A N 1
ATOM 758 C CA . LYS A 1 94 ? 2.280 -9.611 -6.386 1.00 80.94 94 LYS A CA 1
ATOM 759 C C . LYS A 1 94 ? 3.638 -9.803 -7.053 1.00 80.94 94 LYS A C 1
ATOM 761 O O . LYS A 1 94 ? 4.551 -9.019 -6.833 1.00 80.94 94 LYS A O 1
ATOM 766 N N . HIS A 1 95 ? 3.737 -10.808 -7.925 1.00 81.50 95 HIS A N 1
ATOM 767 C CA . HIS A 1 95 ? 4.936 -11.097 -8.722 1.00 81.50 95 HIS A CA 1
ATOM 768 C C . HIS A 1 95 ? 6.206 -11.162 -7.858 1.00 81.50 95 HIS A C 1
ATOM 770 O O . HIS A 1 95 ? 6.245 -11.953 -6.921 1.00 81.50 95 HIS A O 1
ATOM 776 N N . ALA A 1 96 ? 7.214 -10.339 -8.162 1.00 73.69 96 ALA A N 1
ATOM 777 C CA . ALA A 1 96 ? 8.502 -10.325 -7.478 1.00 73.69 96 ALA A CA 1
ATOM 778 C C . ALA A 1 96 ? 8.381 -9.959 -5.992 1.00 73.69 96 ALA A C 1
ATOM 780 O O . ALA A 1 96 ? 9.171 -10.438 -5.191 1.00 73.69 96 ALA A O 1
ATOM 781 N N . ALA A 1 97 ? 7.375 -9.169 -5.604 1.00 72.94 97 ALA A N 1
ATOM 782 C CA . ALA A 1 97 ? 7.137 -8.832 -4.202 1.00 72.94 97 ALA A CA 1
ATOM 783 C C . ALA A 1 97 ? 6.467 -9.957 -3.389 1.00 72.94 97 ALA A C 1
ATOM 785 O O . ALA A 1 97 ? 6.396 -9.856 -2.167 1.00 72.94 97 ALA A O 1
ATOM 786 N N . ALA A 1 98 ? 5.927 -10.989 -4.045 1.00 72.12 98 ALA A N 1
ATOM 787 C CA . ALA A 1 98 ? 5.254 -12.115 -3.391 1.00 72.12 98 ALA A CA 1
ATOM 788 C C . ALA A 1 98 ? 6.127 -13.382 -3.287 1.00 72.12 98 ALA A C 1
ATOM 790 O O . ALA A 1 98 ? 5.631 -14.397 -2.795 1.00 72.12 98 ALA A O 1
ATOM 791 N N . GLN A 1 99 ? 7.365 -13.335 -3.796 1.00 62.44 99 GLN A N 1
ATOM 792 C CA . GLN A 1 99 ? 8.319 -14.452 -3.827 1.00 62.44 99 GLN A CA 1
ATOM 793 C C . GLN A 1 99 ? 9.311 -14.403 -2.667 1.00 62.44 99 GLN A C 1
ATOM 795 O O . GLN A 1 99 ? 9.692 -13.284 -2.258 1.00 62.44 99 GLN A O 1
#

Secondary structure (DSSP, 8-state):
-HHHHHHHHHHHHHHHHHHHHHHHHSS--------S-TT----TTS---B---TTS-HHHHHHHHHHHHHHTT--TT-GGGHHHHHHHHHHHB-GGGG-

Radius of gyration: 25.42 Å; chains: 1; bounding box: 47×58×57 Å